Protein AF-A0A817T6U2-F1 (afdb_monomer)

Mean predicted aligned error: 9.16 Å

Radius of gyration: 15.85 Å; Cα contacts (8 Å, |Δi|>4): 176; chains: 1; bounding box: 38×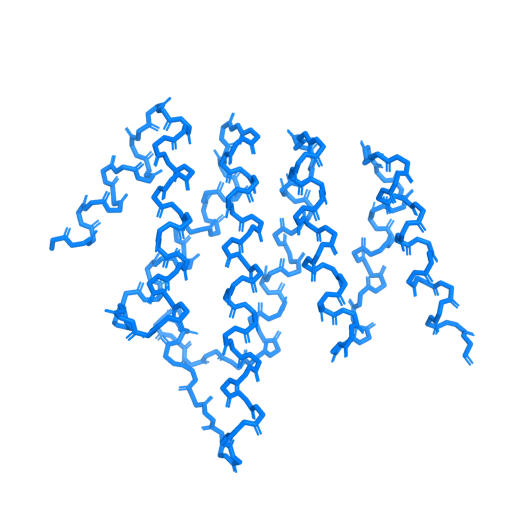38×42 Å

Foldseek 3Di:
DVLVCCVCQCPPDPDLQSNLVVLLVVLVCVLVVNPLQCLLVSVVSLLVCLQVPPDQSNLLSSLQSLLSNLVSLVVVVVPDPDQPQRSSDNVHSAHSVRSLVSSLVSLCSSFQRHDPSSLVSSLSVLVVVLVPDPPCLVVLVVQLPDPGDPVSNVSSVVSVVVSVD

Secondary structure (DSSP, 8-state):
-HHHHHIIIIIS---HHHHHHHHHHHHHHHHTTS-GGGHHHHHHHHHHHHHH--SHHHHHHHHHHHHHHHHHHHHHHHH--S----S-SSSS---HHHHHHHHHHHHHHHHTT--HHHHHHHHHHHHHHHTT-STTHHHHHHHHHSS--HHHHHHHHHHHHHHT-

pLDDT: mean 71.74, std 13.43, range [38.41, 91.25]

Sequence (165 aa):
FLQSIIEKYVHNNNNEYIQASLIDFLAILIQYDLISPLDNYLTTNFIQLTHYSLGDVVRCSLAHAWYIILTTATDKNVNETKEINYHFSFGLNTNFDSLLTIVINQIPLLIGDGGHETEIQCLRLIEFIGNKNNQLEKILEFLVNDGCSNEIKEKARQFLSISYD

Structure (mmCIF, N/CA/C/O backbone):
data_AF-A0A817T6U2-F1
#
_entry.id   AF-A0A817T6U2-F1
#
loop_
_atom_site.group_PDB
_atom_site.id
_atom_site.type_symbol
_atom_site.label_atom_id
_atom_site.label_alt_id
_atom_site.label_comp_id
_atom_site.label_asym_id
_atom_site.label_entity_id
_atom_site.label_seq_id
_atom_site.pdbx_PDB_ins_code
_atom_site.Cartn_x
_atom_site.Cartn_y
_atom_site.Cartn_z
_atom_site.occupancy
_atom_site.B_iso_or_equiv
_atom_site.auth_seq_id
_atom_site.auth_comp_id
_atom_site.auth_asym_id
_atom_site.auth_atom_id
_atom_site.pdbx_PDB_model_num
ATOM 1 N N . PHE A 1 1 ? -17.337 16.524 -1.932 1.00 71.19 1 PHE A N 1
ATOM 2 C CA . PHE A 1 1 ? -16.145 17.248 -2.430 1.00 71.19 1 PHE A CA 1
ATOM 3 C C . PHE A 1 1 ? -14.930 16.328 -2.497 1.00 71.19 1 PHE A C 1
ATOM 5 O O . PHE A 1 1 ? -14.508 16.036 -3.606 1.00 71.19 1 PHE A O 1
ATOM 12 N N . LEU A 1 2 ? -14.433 15.794 -1.370 1.00 71.62 2 LEU A N 1
ATOM 13 C CA . LEU A 1 2 ? -13.254 14.909 -1.348 1.00 71.62 2 LEU A CA 1
ATOM 14 C C . LEU A 1 2 ? -13.393 13.667 -2.252 1.00 71.62 2 LEU A C 1
ATOM 16 O O . LEU A 1 2 ? -12.492 13.374 -3.025 1.00 71.62 2 LEU A O 1
ATOM 20 N N . GLN A 1 3 ? -14.554 13.000 -2.229 1.00 73.75 3 GLN A N 1
ATOM 21 C CA . GLN A 1 3 ? -14.841 11.853 -3.103 1.00 73.75 3 GLN A CA 1
ATOM 22 C C . GLN A 1 3 ? -14.650 12.179 -4.595 1.00 73.75 3 GLN A C 1
ATOM 24 O O . GLN A 1 3 ? -13.992 11.439 -5.312 1.00 73.75 3 GLN A O 1
ATOM 29 N N . SER A 1 4 ? -15.141 13.338 -5.045 1.00 74.19 4 SER A N 1
ATOM 30 C CA . SER A 1 4 ? -14.989 13.784 -6.436 1.00 74.19 4 SER A CA 1
ATOM 31 C C . SER A 1 4 ? -13.533 14.108 -6.793 1.00 74.19 4 SER A C 1
ATOM 33 O O . SER A 1 4 ? -13.124 13.892 -7.931 1.00 74.19 4 SER A O 1
ATOM 35 N N . ILE A 1 5 ? -12.735 14.596 -5.834 1.00 72.56 5 ILE A N 1
ATOM 36 C CA . ILE A 1 5 ? -11.289 14.780 -6.023 1.00 72.56 5 ILE A CA 1
ATOM 37 C C . ILE A 1 5 ? -10.618 13.422 -6.231 1.00 72.56 5 ILE A C 1
ATOM 39 O O . ILE A 1 5 ? -9.849 13.268 -7.173 1.00 72.56 5 ILE A O 1
ATOM 43 N N . ILE A 1 6 ? -10.944 12.434 -5.400 1.00 72.00 6 ILE A N 1
ATOM 44 C CA . ILE A 1 6 ? -10.388 11.084 -5.508 1.00 72.00 6 ILE A CA 1
ATOM 45 C C . ILE A 1 6 ? -10.765 10.466 -6.865 1.00 72.00 6 ILE A C 1
ATOM 47 O O . ILE A 1 6 ? -9.885 10.148 -7.654 1.00 72.00 6 ILE A O 1
ATOM 51 N N . GLU A 1 7 ? -12.051 10.414 -7.215 1.00 73.50 7 GLU A N 1
ATOM 52 C CA . GLU A 1 7 ? -12.530 9.914 -8.517 1.00 73.50 7 GLU A CA 1
ATOM 53 C C . GLU A 1 7 ? -11.824 10.567 -9.716 1.00 73.50 7 GLU A C 1
ATOM 55 O O . GLU A 1 7 ? -11.490 9.907 -10.704 1.00 73.50 7 GLU A O 1
ATOM 60 N N . LYS A 1 8 ? -11.592 11.880 -9.650 1.00 70.94 8 LYS A N 1
ATOM 61 C CA . LYS A 1 8 ? -11.029 12.639 -10.768 1.00 70.94 8 LYS A CA 1
ATOM 62 C C . LYS A 1 8 ? -9.512 12.517 -10.873 1.00 70.94 8 LYS A C 1
ATOM 64 O O . LYS A 1 8 ? -8.993 12.461 -11.983 1.00 70.94 8 LYS A O 1
ATOM 69 N N . TYR A 1 9 ? -8.808 12.508 -9.746 1.00 67.38 9 TYR A N 1
ATOM 70 C CA . TYR A 1 9 ? -7.351 12.647 -9.722 1.00 67.38 9 TYR A CA 1
ATOM 71 C C . TYR A 1 9 ? -6.609 11.366 -9.371 1.00 67.38 9 TYR A C 1
ATOM 73 O O . TYR A 1 9 ? -5.432 11.268 -9.696 1.00 67.38 9 TYR A O 1
ATOM 81 N N . VAL A 1 10 ? -7.290 10.399 -8.759 1.00 66.25 10 VAL A N 1
ATOM 82 C CA . VAL A 1 10 ? -6.731 9.089 -8.429 1.00 66.25 10 VAL A CA 1
ATOM 83 C C . VAL A 1 10 ? -7.007 8.099 -9.564 1.00 66.25 10 VAL A C 1
ATOM 85 O O . VAL A 1 10 ? -6.074 7.450 -10.013 1.00 66.25 10 VAL A O 1
ATOM 88 N N . HIS A 1 11 ? -8.220 8.061 -10.131 1.00 65.75 11 HIS A N 1
ATOM 89 C CA . HIS A 1 11 ? -8.568 7.089 -11.191 1.00 65.75 11 HIS A CA 1
ATOM 90 C C . HIS A 1 11 ? -8.412 7.579 -12.629 1.00 65.75 11 HIS A C 1
ATOM 92 O O . HIS A 1 11 ? -8.066 6.801 -13.508 1.00 65.75 11 HIS A O 1
ATOM 98 N N . ASN A 1 12 ? -8.688 8.858 -12.888 1.00 65.88 12 ASN A N 1
ATOM 99 C CA . ASN A 1 12 ? -8.808 9.386 -14.256 1.00 65.88 12 ASN A CA 1
ATOM 100 C C . ASN A 1 12 ? -7.650 10.304 -14.672 1.00 65.88 12 ASN A C 1
ATOM 102 O O . ASN A 1 12 ? -7.752 11.023 -15.668 1.00 65.88 12 ASN A O 1
ATOM 106 N N . ASN A 1 13 ? -6.568 10.335 -13.895 1.00 66.75 13 ASN A N 1
ATOM 107 C CA . ASN A 1 13 ? -5.436 11.208 -14.164 1.00 66.75 13 ASN A CA 1
ATOM 108 C C . ASN A 1 13 ? -4.286 10.424 -14.792 1.00 66.75 13 ASN A C 1
ATOM 110 O O . ASN A 1 13 ? -3.802 9.462 -14.219 1.00 66.75 13 ASN A O 1
ATOM 114 N N . ASN A 1 14 ? -3.798 10.879 -15.941 1.00 69.31 14 ASN A N 1
ATOM 115 C CA . ASN A 1 14 ? -2.665 10.245 -16.617 1.00 69.31 14 ASN A CA 1
ATOM 116 C C . ASN A 1 14 ? -1.305 10.696 -16.048 1.00 69.31 14 ASN A C 1
ATOM 118 O O . ASN A 1 14 ? -0.267 10.339 -16.596 1.00 69.31 14 ASN A O 1
ATOM 122 N N . ASN A 1 15 ? -1.289 11.537 -15.007 1.00 84.88 15 ASN A N 1
ATOM 123 C CA . ASN A 1 15 ? -0.067 12.023 -14.374 1.00 84.88 15 ASN A CA 1
ATOM 124 C C . ASN A 1 15 ? 0.195 11.302 -13.044 1.00 84.88 15 ASN A C 1
ATOM 126 O O . ASN A 1 15 ? -0.420 11.613 -12.018 1.00 84.88 15 ASN A O 1
ATOM 130 N N . GLU A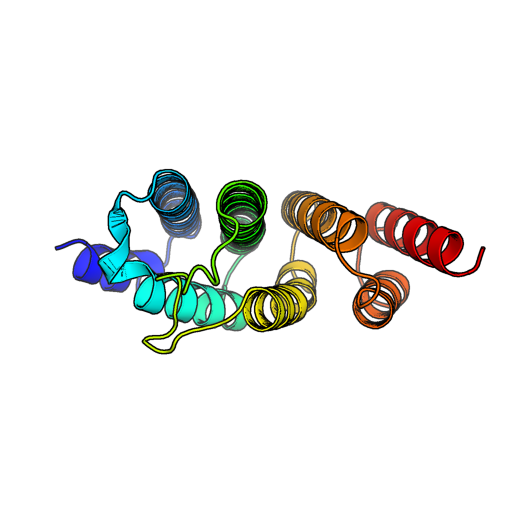 1 16 ? 1.167 10.395 -13.079 1.00 85.31 16 GLU A N 1
ATOM 131 C CA . GLU A 1 16 ? 1.590 9.557 -11.954 1.00 85.31 16 GLU A CA 1
ATOM 132 C C . GLU A 1 16 ? 2.067 10.360 -10.739 1.00 85.31 16 GLU A C 1
ATOM 134 O O . GLU A 1 16 ? 1.765 9.994 -9.609 1.00 85.31 16 GLU A O 1
ATOM 139 N N . TYR A 1 17 ? 2.739 11.498 -10.934 1.00 87.12 17 TYR A N 1
ATOM 140 C CA . TYR A 1 17 ? 3.226 12.325 -9.823 1.00 87.12 17 TYR A CA 1
ATOM 141 C C . TYR A 1 17 ? 2.086 12.992 -9.051 1.00 87.12 17 TYR A C 1
ATOM 143 O O . TYR A 1 17 ? 2.154 13.139 -7.829 1.00 87.12 17 TYR A O 1
ATOM 151 N N . ILE A 1 18 ? 1.024 13.396 -9.755 1.00 84.94 18 ILE A N 1
ATOM 152 C CA . ILE A 1 18 ? -0.167 13.966 -9.116 1.00 84.94 18 ILE A CA 1
ATOM 153 C C . ILE A 1 18 ? -0.925 12.872 -8.362 1.00 84.94 18 ILE A C 1
ATOM 155 O O . ILE A 1 18 ? -1.346 13.108 -7.232 1.00 84.94 18 ILE A O 1
ATOM 159 N N . GLN A 1 19 ? -1.078 11.688 -8.965 1.00 85.00 19 GLN A N 1
ATOM 160 C CA . GLN A 1 19 ? -1.681 10.529 -8.301 1.00 85.00 19 GLN A CA 1
ATOM 161 C C . GLN A 1 19 ? -0.917 10.160 -7.025 1.00 85.00 19 GLN A C 1
ATOM 163 O O . GLN A 1 19 ? -1.522 10.102 -5.958 1.00 85.00 19 GLN A O 1
ATOM 168 N N . ALA A 1 20 ? 0.404 10.001 -7.122 1.00 88.69 20 ALA A N 1
ATOM 169 C CA . ALA A 1 20 ? 1.307 9.718 -6.009 1.00 88.69 20 ALA A CA 1
ATOM 170 C C . ALA A 1 20 ? 1.174 10.749 -4.876 1.00 88.69 20 ALA A C 1
ATOM 172 O O . ALA A 1 20 ? 0.873 10.394 -3.738 1.00 88.69 20 ALA A O 1
ATOM 173 N N . SER A 1 21 ? 1.253 12.043 -5.212 1.00 88.44 21 SER A N 1
ATOM 174 C CA . SER A 1 21 ? 1.107 13.131 -4.233 1.00 88.44 21 SER A CA 1
ATOM 175 C C . SER A 1 21 ? -0.254 13.111 -3.527 1.00 88.44 21 SER A C 1
ATOM 177 O O . SER A 1 21 ? -0.341 13.397 -2.333 1.00 88.44 21 SER A O 1
ATOM 179 N N . LEU A 1 22 ? -1.332 12.784 -4.252 1.00 87.06 22 LEU A N 1
ATOM 180 C CA . LEU A 1 22 ? -2.657 12.641 -3.650 1.00 87.06 22 LEU A CA 1
ATOM 181 C C . LEU A 1 22 ? -2.722 11.439 -2.710 1.00 87.06 22 LEU A C 1
ATOM 183 O O . LEU A 1 22 ? -3.310 11.556 -1.640 1.00 87.06 22 LEU A O 1
ATOM 187 N N . ILE A 1 23 ? -2.150 10.301 -3.105 1.00 88.06 23 ILE A N 1
ATOM 188 C CA . ILE A 1 23 ? -2.119 9.079 -2.294 1.00 88.06 23 ILE A CA 1
ATOM 189 C C . ILE A 1 23 ? -1.392 9.348 -0.975 1.00 88.06 23 ILE A C 1
ATOM 191 O O . ILE A 1 23 ? -1.951 9.069 0.086 1.00 88.06 23 ILE A O 1
ATOM 195 N N . ASP A 1 24 ? -0.216 9.979 -1.027 1.00 88.44 24 ASP A N 1
ATOM 196 C CA . ASP A 1 24 ? 0.551 10.342 0.168 1.00 88.44 24 ASP A CA 1
ATOM 197 C C . ASP A 1 24 ? -0.212 11.322 1.067 1.00 88.44 24 ASP A C 1
ATOM 199 O O . ASP A 1 24 ? -0.292 11.137 2.283 1.00 88.44 24 ASP A O 1
ATOM 203 N N . PHE A 1 25 ? -0.841 12.344 0.481 1.00 88.06 25 PHE A N 1
ATOM 204 C CA . PHE A 1 25 ? -1.667 13.282 1.238 1.00 88.06 25 PHE A CA 1
ATOM 205 C C . PHE A 1 25 ? -2.848 12.586 1.929 1.00 88.06 25 PHE A C 1
ATOM 207 O O . PHE A 1 25 ? -3.110 12.831 3.106 1.00 88.06 25 PHE A O 1
ATOM 214 N N . LEU A 1 26 ? -3.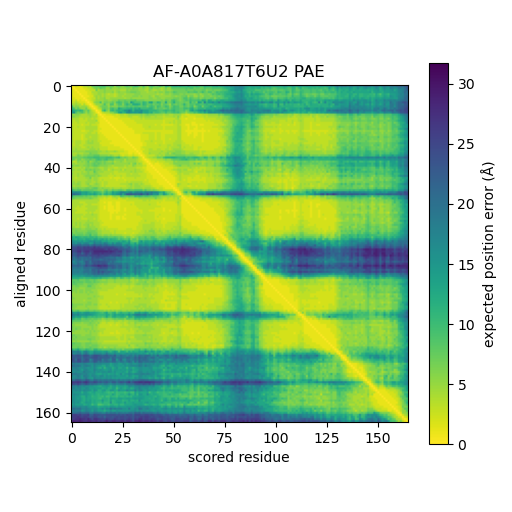551 11.698 1.223 1.00 85.25 26 LEU A N 1
ATOM 215 C CA . LEU A 1 26 ? -4.680 10.947 1.771 1.00 85.25 26 LEU A CA 1
ATOM 216 C C . LEU A 1 26 ? -4.236 10.006 2.897 1.00 85.25 26 LEU A C 1
ATOM 218 O O . LEU A 1 26 ? -4.938 9.905 3.900 1.00 85.25 26 LEU A O 1
ATOM 222 N N . ALA A 1 27 ? -3.059 9.387 2.782 1.00 84.12 27 ALA A N 1
ATOM 223 C CA . ALA A 1 27 ? -2.479 8.578 3.849 1.00 84.12 27 ALA A CA 1
ATOM 224 C C . ALA A 1 27 ? -2.199 9.404 5.116 1.00 84.12 27 ALA A C 1
ATOM 226 O O . ALA A 1 27 ? -2.546 8.983 6.217 1.00 84.12 27 ALA A O 1
ATOM 227 N N . ILE A 1 28 ? -1.660 10.618 4.973 1.00 84.62 28 ILE A N 1
ATOM 228 C CA . ILE A 1 28 ? -1.463 11.539 6.104 1.00 84.62 28 ILE A CA 1
ATOM 229 C C . ILE A 1 28 ? -2.808 11.906 6.744 1.00 84.62 28 ILE A C 1
ATOM 231 O O . ILE A 1 28 ? -2.952 11.879 7.964 1.00 84.62 28 ILE A O 1
ATOM 235 N N . LEU A 1 29 ? -3.826 12.225 5.943 1.00 83.00 29 LEU A N 1
ATOM 236 C CA . LEU A 1 29 ? -5.153 12.542 6.478 1.00 83.00 29 LEU A CA 1
ATOM 237 C C . LEU A 1 29 ? -5.777 11.365 7.247 1.00 83.00 29 LEU A C 1
ATOM 239 O O . LEU A 1 29 ? -6.445 11.596 8.255 1.00 83.00 29 LEU A O 1
ATOM 243 N N . ILE A 1 30 ? -5.535 10.130 6.796 1.00 77.38 30 ILE A N 1
ATOM 244 C CA . ILE A 1 30 ? -5.897 8.895 7.507 1.00 77.38 30 ILE A CA 1
ATOM 245 C C . ILE A 1 30 ? -5.167 8.813 8.853 1.00 77.38 30 ILE A C 1
ATOM 247 O O . ILE A 1 30 ? -5.807 8.582 9.880 1.00 77.38 30 ILE A O 1
ATOM 251 N N . GLN A 1 31 ? -3.853 9.056 8.868 1.00 79.06 31 GLN A N 1
ATOM 252 C CA . GLN A 1 31 ? -3.027 9.008 10.079 1.00 79.06 31 GLN A CA 1
ATOM 253 C C . GLN A 1 31 ? -3.561 9.913 11.195 1.00 79.06 31 GLN A C 1
ATOM 255 O O . GLN A 1 31 ? -3.552 9.542 12.367 1.00 79.06 31 GLN A O 1
ATOM 260 N N . TYR A 1 32 ? -4.052 11.096 10.822 1.00 79.69 32 TYR A N 1
ATOM 261 C CA . TYR A 1 32 ? -4.587 12.095 11.748 1.00 79.69 32 TYR A CA 1
ATOM 262 C C . TYR A 1 32 ? -6.104 12.002 11.970 1.00 79.69 32 TYR A C 1
ATOM 264 O O . TYR A 1 32 ? -6.672 12.880 12.616 1.00 79.69 32 TYR A O 1
ATOM 272 N N . ASP A 1 33 ? -6.762 10.958 11.457 1.00 74.06 33 ASP A N 1
ATOM 273 C CA . ASP A 1 33 ? -8.204 10.722 11.618 1.00 74.06 33 ASP A CA 1
ATOM 274 C C . ASP A 1 33 ? -9.096 11.855 11.065 1.00 74.06 33 ASP A C 1
ATOM 276 O O . ASP A 1 33 ? -10.188 12.136 11.558 1.00 74.06 33 ASP A O 1
ATOM 280 N N . LEU A 1 34 ? -8.624 12.550 10.025 1.00 75.69 34 LEU A N 1
ATOM 281 C CA . LEU A 1 34 ? -9.280 13.752 9.493 1.00 75.69 34 LEU A CA 1
ATOM 282 C C . LEU A 1 34 ? -10.363 13.449 8.451 1.00 75.69 34 LEU A C 1
ATOM 284 O O . LEU A 1 34 ? -11.092 14.354 8.038 1.00 75.69 34 LEU A O 1
ATOM 288 N N . ILE A 1 35 ? -10.456 12.198 7.995 1.00 73.62 35 ILE A N 1
ATOM 289 C CA . ILE A 1 35 ? -11.330 11.791 6.887 1.00 73.62 35 ILE A CA 1
ATOM 290 C C . ILE A 1 35 ? -12.089 10.487 7.142 1.00 73.62 35 ILE A C 1
ATOM 292 O O . ILE A 1 35 ? -12.568 9.878 6.190 1.00 73.62 35 ILE A O 1
ATOM 296 N N . SER A 1 36 ? -12.293 10.122 8.411 1.00 63.56 36 SER A N 1
ATOM 297 C CA . SER A 1 36 ? -12.820 8.814 8.822 1.00 63.56 36 SER A CA 1
ATOM 298 C C . SER A 1 36 ? -14.127 8.311 8.160 1.00 63.56 36 SER A C 1
ATOM 300 O O . SER A 1 36 ? -14.277 7.101 8.006 1.00 63.56 36 SER A O 1
ATOM 302 N N . PRO A 1 37 ? -15.079 9.126 7.644 1.00 69.75 37 PRO A N 1
ATOM 303 C CA . PRO A 1 37 ? -16.176 8.540 6.862 1.00 69.75 37 PRO A CA 1
ATOM 304 C C . PRO A 1 37 ? -15.770 8.058 5.451 1.00 69.75 37 PRO A C 1
ATOM 306 O O . PRO A 1 37 ? -16.587 7.438 4.772 1.00 69.75 37 PRO A O 1
ATOM 309 N N . LEU A 1 38 ? -14.558 8.354 4.966 1.00 69.75 38 LEU A N 1
ATOM 310 C CA . LEU A 1 38 ? -14.088 8.043 3.605 1.00 69.75 38 LEU A CA 1
ATOM 311 C C . LEU A 1 38 ? -13.086 6.890 3.535 1.00 69.75 38 LEU A C 1
ATOM 313 O O . LEU A 1 38 ? -12.696 6.502 2.433 1.00 69.75 38 LEU A O 1
ATOM 317 N N . ASP A 1 39 ? -12.708 6.323 4.675 1.00 66.06 39 ASP A N 1
ATOM 318 C CA . ASP A 1 39 ? -11.677 5.294 4.779 1.00 66.06 39 ASP A CA 1
ATOM 319 C C . ASP A 1 39 ? -11.976 4.091 3.874 1.00 66.06 39 ASP A C 1
ATOM 321 O O . ASP A 1 39 ? -11.142 3.720 3.054 1.00 66.06 39 ASP A O 1
ATOM 325 N N . ASN A 1 40 ? -13.213 3.573 3.922 1.00 68.06 40 ASN A N 1
ATOM 326 C CA . ASN A 1 40 ? -13.706 2.506 3.037 1.00 68.06 40 ASN A CA 1
ATOM 327 C C . ASN A 1 40 ? -13.359 2.764 1.567 1.00 68.06 40 ASN A C 1
ATOM 329 O O . ASN A 1 40 ? -12.778 1.945 0.848 1.00 68.06 40 ASN A O 1
ATOM 333 N N . TYR A 1 41 ? -13.796 3.936 1.122 1.00 72.25 41 TYR A N 1
ATOM 334 C CA . TYR A 1 41 ? -13.736 4.329 -0.262 1.00 72.25 41 TYR A CA 1
ATOM 335 C C . TYR A 1 41 ? -12.271 4.456 -0.672 1.00 72.25 41 TYR A C 1
ATOM 337 O O . TYR A 1 41 ? -11.868 3.904 -1.690 1.00 72.25 41 TYR A O 1
ATOM 345 N N . LEU A 1 42 ? -11.442 5.086 0.158 1.00 73.75 42 LEU A N 1
ATOM 346 C CA . LEU A 1 42 ? -10.011 5.226 -0.083 1.00 73.75 42 LEU A CA 1
ATOM 347 C C . LEU A 1 42 ? -9.275 3.895 -0.139 1.00 73.75 42 LEU A C 1
ATOM 349 O O . LEU A 1 42 ? -8.524 3.674 -1.083 1.00 73.75 42 LEU A O 1
ATOM 353 N N . THR A 1 43 ? -9.527 2.989 0.800 1.00 70.50 43 THR A N 1
ATOM 354 C CA . THR A 1 43 ? -8.868 1.682 0.810 1.00 70.50 43 THR A CA 1
ATOM 355 C C . THR A 1 43 ? -9.273 0.842 -0.400 1.00 70.50 43 THR A C 1
ATOM 357 O O . THR A 1 43 ? -8.412 0.244 -1.041 1.00 70.50 43 THR A O 1
ATOM 360 N N . THR A 1 44 ? -10.553 0.851 -0.786 1.00 75.44 44 THR A N 1
ATOM 361 C CA . THR A 1 44 ? -11.017 0.187 -2.019 1.00 75.44 44 THR A CA 1
ATOM 362 C C . THR A 1 44 ? -10.317 0.760 -3.250 1.00 75.44 44 THR A C 1
ATOM 364 O O . THR A 1 44 ? -9.859 0.008 -4.111 1.00 75.44 44 THR A O 1
ATOM 367 N N . ASN A 1 45 ? -10.176 2.087 -3.311 1.00 77.44 45 ASN A N 1
ATOM 368 C CA . ASN A 1 45 ? -9.460 2.748 -4.395 1.00 77.44 45 ASN A CA 1
ATOM 369 C C . ASN A 1 45 ? -7.966 2.402 -4.384 1.00 77.44 45 ASN A C 1
ATOM 371 O O . ASN A 1 45 ? -7.417 2.149 -5.447 1.00 77.44 45 ASN A O 1
ATOM 375 N N . PHE A 1 46 ? -7.311 2.326 -3.223 1.00 84.00 46 PHE A N 1
ATOM 376 C CA . PHE A 1 46 ? -5.903 1.928 -3.129 1.00 84.00 46 PHE A CA 1
ATOM 377 C C . PHE A 1 46 ? -5.686 0.490 -3.596 1.00 84.00 46 PHE A C 1
ATOM 379 O O . PHE A 1 46 ? -4.762 0.258 -4.365 1.00 84.00 46 PHE A O 1
ATOM 386 N N . ILE A 1 47 ? -6.562 -0.455 -3.231 1.00 81.44 47 ILE A N 1
ATOM 387 C CA . ILE A 1 47 ? -6.503 -1.832 -3.754 1.00 81.44 47 ILE A CA 1
ATOM 388 C C . ILE A 1 47 ? -6.648 -1.828 -5.276 1.00 81.44 47 ILE A C 1
ATOM 390 O O . ILE A 1 47 ? -5.843 -2.445 -5.971 1.00 81.44 47 ILE A O 1
ATOM 394 N N . GLN A 1 48 ? -7.657 -1.131 -5.807 1.00 79.12 48 GLN A N 1
ATOM 395 C CA . GLN A 1 48 ? -7.857 -1.034 -7.254 1.00 79.12 48 GLN A CA 1
ATOM 396 C C . GLN A 1 48 ? -6.621 -0.446 -7.940 1.00 79.12 48 GLN A C 1
ATOM 398 O O . GLN A 1 48 ? -6.126 -1.021 -8.904 1.00 79.12 48 GLN A O 1
ATOM 403 N N . LEU A 1 49 ? -6.068 0.643 -7.410 1.00 78.50 49 LEU A N 1
ATOM 404 C CA . LEU A 1 49 ? -4.843 1.226 -7.936 1.00 78.50 49 LEU A CA 1
ATOM 405 C C . LEU A 1 49 ? -3.661 0.272 -7.841 1.00 78.50 49 LEU A C 1
ATOM 407 O O . LEU A 1 49 ? -2.900 0.209 -8.786 1.00 78.50 49 LEU A O 1
ATOM 411 N N . THR A 1 50 ? -3.491 -0.505 -6.773 1.00 80.06 50 THR A N 1
ATOM 412 C CA . THR A 1 50 ? -2.408 -1.497 -6.713 1.00 80.06 50 THR A CA 1
ATOM 413 C C . THR A 1 50 ? -2.511 -2.518 -7.853 1.00 80.06 50 THR A C 1
ATOM 415 O O . THR A 1 50 ? -1.489 -2.895 -8.418 1.00 80.06 50 THR A O 1
ATOM 418 N N . HIS A 1 51 ? -3.724 -2.915 -8.246 1.00 76.75 51 HIS A N 1
ATOM 419 C CA . HIS A 1 51 ? -3.938 -3.872 -9.339 1.00 76.75 51 HIS A CA 1
ATOM 420 C C . HIS A 1 51 ? -3.790 -3.255 -10.736 1.00 76.75 51 HIS A C 1
ATOM 422 O O . HIS A 1 51 ? -3.473 -3.968 -11.685 1.00 76.75 51 HIS A O 1
ATOM 428 N N . TYR A 1 52 ? -4.043 -1.952 -10.872 1.00 74.25 52 TYR A N 1
ATOM 429 C CA . TYR A 1 52 ? -4.088 -1.262 -12.167 1.00 74.25 52 TYR A CA 1
ATOM 430 C C . TYR A 1 52 ? -3.037 -0.151 -12.320 1.00 74.25 52 TYR A C 1
ATOM 432 O O . TYR A 1 52 ? -3.063 0.567 -13.317 1.00 74.25 52 TYR A O 1
ATOM 440 N N . SER A 1 53 ? -2.135 0.023 -11.349 1.00 66.06 53 SER A N 1
ATOM 441 C CA . SER A 1 53 ? -1.172 1.129 -11.314 1.00 66.06 53 SER A CA 1
ATOM 442 C C . SER A 1 53 ? -0.248 1.070 -12.522 1.00 66.06 53 SER A C 1
ATOM 444 O O . SER A 1 53 ? 0.394 0.050 -12.793 1.00 66.06 53 SER A O 1
ATOM 446 N N . LEU A 1 54 ? -0.167 2.207 -13.211 1.00 60.88 54 LEU A N 1
ATOM 447 C CA . LEU A 1 54 ? 0.538 2.351 -14.477 1.00 60.88 54 LEU A CA 1
ATOM 448 C C . LEU A 1 54 ? 2.020 2.728 -14.317 1.00 60.88 54 LEU A C 1
ATOM 450 O O . LEU A 1 54 ? 2.744 2.628 -15.304 1.00 60.88 54 LEU A O 1
ATOM 454 N N . GLY A 1 55 ? 2.499 3.050 -13.104 1.00 82.56 55 GLY A N 1
ATOM 455 C CA . GLY A 1 55 ? 3.911 3.393 -12.923 1.00 82.56 55 GLY A CA 1
ATOM 456 C C . GLY A 1 55 ? 4.456 3.375 -11.498 1.00 82.56 55 GLY A C 1
ATOM 457 O O . GLY A 1 55 ? 3.726 3.377 -10.502 1.00 82.56 55 GLY A O 1
ATOM 458 N N . ASP A 1 56 ? 5.785 3.325 -11.431 1.00 86.50 56 ASP A N 1
ATOM 459 C CA . ASP A 1 56 ? 6.567 3.092 -10.215 1.00 86.50 56 ASP A CA 1
ATOM 460 C C . ASP A 1 56 ? 6.310 4.144 -9.127 1.00 86.50 56 ASP A C 1
ATOM 462 O O . ASP A 1 56 ? 6.126 3.809 -7.961 1.00 86.50 56 ASP A O 1
ATOM 466 N N . VAL A 1 57 ? 6.181 5.417 -9.511 1.00 88.69 57 VAL A N 1
ATOM 467 C CA . VAL A 1 57 ? 5.959 6.522 -8.561 1.00 88.69 57 VAL A CA 1
ATOM 468 C C . VAL A 1 57 ? 4.662 6.319 -7.770 1.00 88.69 57 VAL A C 1
ATOM 470 O O . VAL A 1 57 ? 4.622 6.523 -6.558 1.00 88.69 57 VAL A O 1
ATOM 473 N N . VAL A 1 58 ? 3.601 5.853 -8.436 1.00 88.69 58 VAL A N 1
ATOM 474 C CA . VAL A 1 58 ? 2.313 5.562 -7.792 1.00 88.69 58 VAL A CA 1
ATOM 475 C C . VAL A 1 58 ? 2.427 4.344 -6.877 1.00 88.69 58 VAL A C 1
ATOM 477 O O . VAL A 1 58 ? 1.851 4.343 -5.790 1.00 88.69 58 VAL A O 1
ATOM 480 N N . ARG A 1 59 ? 3.183 3.313 -7.278 1.00 88.75 59 ARG A N 1
ATOM 481 C CA . ARG A 1 59 ? 3.413 2.118 -6.446 1.00 88.75 59 ARG A CA 1
ATOM 482 C C . ARG A 1 59 ? 4.203 2.457 -5.183 1.00 88.75 59 ARG A C 1
ATOM 484 O O . ARG A 1 59 ? 3.839 1.975 -4.112 1.00 88.75 59 ARG A O 1
ATOM 491 N N . CYS A 1 60 ? 5.194 3.340 -5.284 1.00 90.06 60 CYS A N 1
ATOM 492 C CA . CYS A 1 60 ? 5.955 3.845 -4.143 1.00 90.06 60 CYS A CA 1
ATOM 493 C C . CYS A 1 60 ? 5.035 4.533 -3.122 1.00 90.06 60 CYS A C 1
ATOM 495 O O . CYS A 1 60 ? 5.014 4.148 -1.948 1.00 90.06 60 CYS A O 1
ATOM 497 N N . SER A 1 61 ? 4.193 5.473 -3.570 1.00 91.25 61 SER A N 1
ATOM 498 C CA . SER A 1 61 ? 3.222 6.142 -2.690 1.00 91.25 61 SER A CA 1
ATOM 499 C C . SER A 1 61 ? 2.165 5.183 -2.136 1.00 91.25 61 SER A C 1
ATOM 501 O O . SER A 1 61 ? 1.763 5.322 -0.985 1.00 91.25 61 SER A O 1
ATOM 503 N N . LEU A 1 62 ? 1.727 4.169 -2.893 1.00 90.88 62 LEU A N 1
ATOM 504 C CA . LEU A 1 62 ? 0.814 3.139 -2.377 1.00 90.88 62 LEU A CA 1
ATOM 505 C C . LEU A 1 62 ? 1.465 2.296 -1.277 1.00 90.88 62 LEU A C 1
ATOM 507 O O . LEU A 1 62 ? 0.836 2.060 -0.247 1.00 90.88 62 LEU A O 1
ATOM 511 N N . ALA A 1 63 ? 2.716 1.866 -1.459 1.00 90.44 63 ALA A N 1
ATOM 512 C CA . ALA A 1 63 ? 3.461 1.133 -0.437 1.00 90.44 63 ALA A CA 1
ATOM 513 C C . ALA A 1 63 ? 3.593 1.957 0.854 1.00 90.44 63 ALA A C 1
ATOM 515 O O . ALA A 1 63 ? 3.344 1.455 1.953 1.00 90.44 63 ALA A O 1
ATOM 516 N N . HIS A 1 64 ? 3.907 3.247 0.716 1.00 89.75 64 HIS A N 1
ATOM 517 C CA . HIS A 1 64 ? 3.962 4.181 1.835 1.00 89.75 64 HIS A CA 1
ATOM 518 C C . HIS A 1 64 ? 2.591 4.391 2.501 1.00 89.75 64 HIS A C 1
ATOM 520 O O . HIS A 1 64 ? 2.482 4.343 3.728 1.00 89.75 64 HIS A O 1
ATOM 526 N N . ALA A 1 65 ? 1.522 4.546 1.718 1.00 89.12 65 ALA A N 1
ATOM 527 C CA . ALA A 1 65 ? 0.168 4.683 2.241 1.00 89.12 65 ALA A CA 1
ATOM 528 C C . ALA A 1 65 ? -0.264 3.449 3.046 1.00 89.12 65 ALA A C 1
ATOM 530 O O . ALA A 1 65 ? -0.810 3.589 4.141 1.00 89.12 65 ALA A O 1
ATOM 531 N N . TRP A 1 66 ? 0.038 2.242 2.559 1.00 88.25 66 TRP A N 1
ATOM 532 C CA . TRP A 1 66 ? -0.220 1.002 3.293 1.00 88.25 66 TRP A CA 1
ATOM 533 C C . TRP A 1 66 ? 0.548 0.928 4.616 1.00 88.25 66 TRP A C 1
ATOM 535 O O . TRP A 1 66 ? -0.014 0.491 5.623 1.00 88.25 66 TRP A O 1
ATOM 545 N N . TYR A 1 67 ? 1.793 1.410 4.648 1.00 87.62 67 TYR A N 1
ATOM 546 C CA . TYR A 1 67 ? 2.578 1.512 5.881 1.00 87.62 67 TYR A CA 1
ATOM 547 C C . TYR A 1 67 ? 1.926 2.456 6.900 1.00 87.62 67 TYR A C 1
ATOM 549 O O . TYR A 1 67 ? 1.768 2.100 8.072 1.00 87.62 67 TYR A O 1
ATOM 557 N N . ILE A 1 68 ? 1.478 3.636 6.463 1.00 83.62 68 ILE A N 1
ATOM 558 C CA . ILE A 1 68 ? 0.782 4.593 7.333 1.00 83.62 68 ILE A CA 1
ATOM 559 C C . ILE A 1 68 ? -0.526 4.001 7.877 1.00 83.62 68 ILE A C 1
ATOM 561 O O . ILE A 1 68 ? -0.819 4.118 9.068 1.00 83.62 68 ILE A O 1
ATOM 565 N N . ILE A 1 69 ? -1.305 3.329 7.026 1.00 80.12 69 ILE A N 1
ATOM 566 C CA . ILE A 1 69 ? -2.562 2.688 7.429 1.00 80.12 69 ILE A CA 1
ATOM 567 C C . ILE A 1 69 ? -2.307 1.625 8.512 1.00 80.12 69 ILE A C 1
ATOM 569 O O . ILE A 1 69 ? -2.985 1.627 9.541 1.00 80.12 69 ILE A O 1
ATOM 573 N N . LEU A 1 70 ? -1.309 0.751 8.329 1.00 79.88 70 LEU A N 1
ATOM 574 C CA . LEU A 1 70 ? -0.987 -0.296 9.309 1.00 79.88 70 LEU A CA 1
ATOM 575 C C . LEU A 1 70 ? -0.442 0.252 10.633 1.00 79.88 70 LEU A C 1
ATOM 577 O O . LEU A 1 70 ? -0.809 -0.247 11.702 1.00 79.88 70 LEU A O 1
ATOM 581 N N . THR A 1 71 ? 0.418 1.269 10.585 1.00 79.44 71 THR A N 1
ATOM 582 C CA . THR A 1 71 ? 0.975 1.903 11.794 1.00 79.44 71 THR A CA 1
ATOM 583 C C . THR A 1 71 ? -0.118 2.591 12.604 1.00 79.44 71 THR A C 1
ATOM 585 O O . THR A 1 71 ? -0.255 2.319 13.795 1.00 79.44 71 THR A O 1
ATOM 588 N N . THR A 1 72 ? -0.984 3.360 11.941 1.00 76.69 72 THR A N 1
ATOM 589 C CA . THR A 1 72 ? -2.139 4.023 12.569 1.00 76.69 72 THR A CA 1
ATOM 590 C C . THR A 1 72 ? -3.092 3.012 13.203 1.00 76.69 72 THR A C 1
ATOM 592 O O . THR A 1 72 ? -3.544 3.207 14.332 1.00 76.69 72 THR A O 1
ATOM 595 N N . ALA A 1 73 ? -3.380 1.905 12.508 1.00 72.25 73 ALA A N 1
ATOM 596 C CA . ALA A 1 73 ? -4.208 0.839 13.061 1.00 72.25 73 ALA A CA 1
ATOM 597 C C . ALA A 1 73 ? -3.563 0.212 14.310 1.00 72.25 73 ALA A C 1
ATOM 599 O O . ALA A 1 73 ? -4.243 -0.043 15.297 1.00 72.25 73 ALA A O 1
ATOM 600 N N . THR A 1 74 ? -2.244 0.017 14.311 1.00 69.88 74 THR A N 1
ATOM 601 C CA . THR A 1 74 ? -1.526 -0.595 15.440 1.00 69.88 74 THR A CA 1
ATOM 602 C C . THR A 1 74 ? -1.459 0.317 16.665 1.00 69.88 74 THR A C 1
ATOM 604 O O . THR A 1 74 ? -1.712 -0.146 17.777 1.00 69.88 74 THR A O 1
ATOM 607 N N . ASP A 1 75 ? -1.153 1.603 16.482 1.00 67.06 75 ASP A N 1
ATOM 608 C CA . ASP A 1 75 ? -1.051 2.573 17.582 1.00 67.06 75 ASP A CA 1
ATOM 609 C C . ASP A 1 75 ? -2.396 2.786 18.284 1.00 67.06 75 ASP A C 1
ATOM 611 O O . ASP A 1 75 ? -2.449 2.945 19.507 1.00 67.06 75 ASP A O 1
ATOM 615 N N . LYS A 1 76 ? -3.499 2.728 17.529 1.00 61.72 76 LYS A N 1
ATOM 616 C CA . LYS A 1 76 ? -4.849 2.721 18.102 1.00 61.72 76 LYS A CA 1
ATOM 617 C C . LYS A 1 76 ? -5.107 1.419 18.885 1.00 61.72 76 LYS A C 1
ATOM 619 O O . LYS A 1 76 ? -5.601 1.493 20.004 1.00 61.72 76 LYS A O 1
ATOM 624 N N . ASN A 1 77 ? -4.670 0.255 18.386 1.00 56.78 77 ASN A N 1
ATOM 625 C CA . ASN A 1 77 ? -4.857 -1.052 19.049 1.00 56.78 77 ASN A CA 1
ATOM 626 C C . ASN A 1 77 ? -4.163 -1.170 20.415 1.00 56.78 77 ASN A C 1
ATOM 628 O O . ASN A 1 77 ? -4.678 -1.797 21.335 1.00 56.78 77 ASN A O 1
ATOM 632 N N . VAL A 1 78 ? -2.964 -0.597 20.546 1.00 54.38 78 VAL A N 1
ATOM 633 C CA . VAL A 1 78 ? -2.165 -0.683 21.783 1.00 54.38 78 VAL A CA 1
ATOM 634 C C . VAL A 1 78 ? -2.747 0.193 22.897 1.00 54.38 78 VAL A C 1
ATOM 636 O O . VAL A 1 78 ? -2.584 -0.122 24.075 1.00 54.38 78 VAL A O 1
ATOM 639 N N . ASN A 1 79 ? -3.437 1.278 22.540 1.00 47.00 79 ASN A N 1
ATOM 640 C CA . ASN A 1 79 ? -3.846 2.307 23.492 1.00 47.00 79 ASN A CA 1
ATOM 641 C C . ASN A 1 79 ? -5.294 2.182 23.989 1.00 47.00 79 ASN A C 1
ATOM 643 O O . ASN A 1 79 ? -5.618 2.784 25.013 1.00 47.00 79 ASN A O 1
ATOM 647 N N . GLU A 1 80 ? -6.155 1.378 23.353 1.00 44.22 80 GLU A N 1
ATOM 648 C CA . GLU A 1 80 ? -7.518 1.150 23.846 1.00 44.22 80 GLU A CA 1
ATOM 649 C C . GLU A 1 80 ? -7.787 -0.350 24.043 1.00 44.22 80 GLU A C 1
ATOM 651 O O . GLU A 1 80 ? -7.929 -1.121 23.105 1.00 44.22 80 GLU A O 1
ATOM 656 N N . THR A 1 81 ? -7.900 -0.778 25.303 1.00 41.03 81 THR A N 1
ATOM 657 C CA . THR A 1 81 ? -8.226 -2.149 25.750 1.00 41.03 81 THR A CA 1
ATOM 658 C C . THR A 1 81 ? -9.681 -2.565 25.481 1.00 41.03 81 THR A C 1
ATOM 660 O O . THR A 1 81 ? -10.282 -3.337 26.230 1.00 41.03 81 THR A O 1
ATOM 663 N N . LYS A 1 82 ? -10.284 -2.051 24.414 1.00 39.28 82 LYS A N 1
ATOM 664 C CA . LYS A 1 82 ? -11.611 -2.434 23.933 1.00 39.28 82 LYS A CA 1
ATOM 665 C C . LYS A 1 82 ? -11.452 -2.951 22.516 1.00 39.28 82 LYS A C 1
ATOM 667 O O . LYS A 1 82 ? -10.552 -2.518 21.816 1.00 39.28 82 LYS A O 1
ATOM 672 N N . GLU A 1 83 ? -12.323 -3.859 22.092 1.00 39.56 83 GLU A N 1
ATOM 673 C CA . GLU A 1 83 ? -12.514 -4.162 20.673 1.00 39.56 83 GLU A CA 1
ATOM 674 C C . GLU A 1 83 ? -12.808 -2.847 19.933 1.00 39.56 83 GLU A C 1
ATOM 676 O O . GLU A 1 83 ? -13.955 -2.403 19.848 1.00 39.56 83 GLU A O 1
ATOM 681 N N . ILE A 1 84 ? -11.763 -2.165 19.460 1.00 41.91 84 ILE A N 1
ATOM 682 C CA . ILE A 1 84 ? -11.916 -1.008 18.598 1.00 41.91 84 ILE A CA 1
ATOM 683 C C . ILE A 1 84 ? -12.392 -1.591 17.279 1.00 41.91 84 ILE A C 1
ATOM 685 O O . ILE A 1 84 ? -11.627 -2.181 16.515 1.00 41.91 84 ILE A O 1
ATOM 689 N N . ASN A 1 85 ? -13.687 -1.449 17.020 1.00 40.53 85 ASN A N 1
ATOM 690 C CA . ASN A 1 85 ? -14.191 -1.504 15.663 1.00 40.53 85 ASN A CA 1
ATOM 691 C C . ASN A 1 85 ? -13.537 -0.340 14.921 1.00 40.53 85 ASN A C 1
ATOM 693 O O . ASN A 1 85 ? -13.976 0.803 15.036 1.00 40.53 85 ASN A O 1
ATOM 697 N N . TYR A 1 86 ? -12.446 -0.616 14.210 1.00 42.72 86 TYR A N 1
ATOM 698 C CA . TYR A 1 86 ? -11.840 0.361 13.323 1.00 42.72 86 TYR A CA 1
ATOM 699 C C . TYR A 1 86 ? -12.901 0.813 1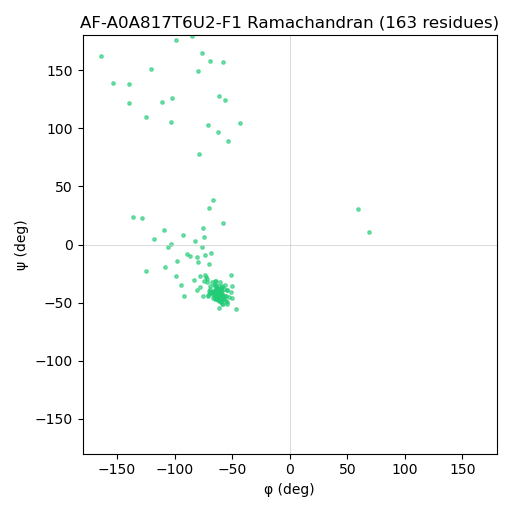2.319 1.00 42.72 86 TYR A C 1
ATOM 701 O O . TYR A 1 86 ? -13.479 0.001 11.596 1.00 42.72 86 TYR A O 1
ATOM 709 N N . HIS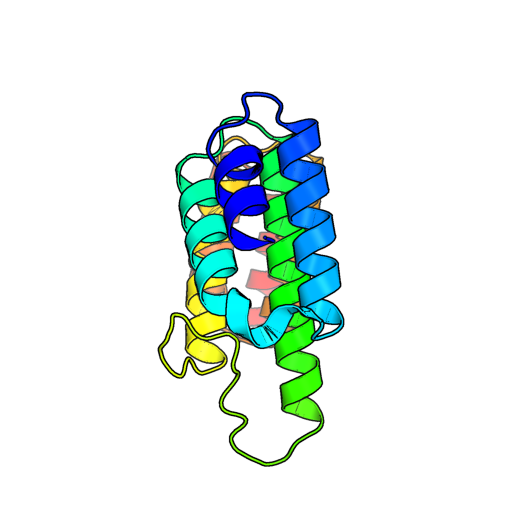 A 1 87 ? -13.138 2.122 12.241 1.00 42.78 87 HIS A N 1
ATOM 710 C CA . HIS A 1 87 ? -13.878 2.715 11.127 1.00 42.78 87 HIS A CA 1
ATOM 711 C C . HIS A 1 87 ? -13.051 2.776 9.831 1.00 42.78 87 HIS A C 1
ATOM 713 O O . HIS A 1 87 ? -13.560 3.203 8.803 1.00 42.78 87 HIS A O 1
ATOM 719 N N . PHE A 1 88 ? -11.850 2.190 9.827 1.00 45.81 88 PHE A N 1
ATOM 720 C CA . PHE A 1 88 ? -11.163 1.751 8.613 1.00 45.81 88 PHE A CA 1
ATOM 721 C C . PHE A 1 88 ? -11.763 0.436 8.154 1.00 45.81 88 PHE A C 1
ATOM 723 O O . PHE A 1 88 ? -11.277 -0.657 8.433 1.00 45.81 88 PHE A O 1
ATOM 730 N N . SER A 1 89 ? -12.916 0.546 7.528 1.00 38.81 89 SER A N 1
ATOM 731 C CA . SER A 1 89 ? -13.743 -0.599 7.238 1.0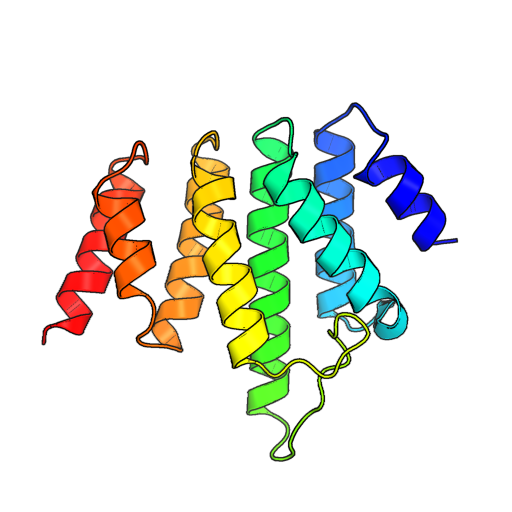0 38.81 89 SER A CA 1
ATOM 732 C C . SER A 1 89 ? -14.300 -0.384 5.860 1.00 38.81 89 SER A C 1
ATOM 734 O O . SER A 1 89 ? -14.737 0.716 5.540 1.00 38.81 89 SER A O 1
ATOM 736 N N . PHE A 1 90 ? -14.317 -1.440 5.068 1.00 43.69 90 PHE A N 1
ATOM 737 C CA . PHE A 1 90 ? -14.853 -1.500 3.722 1.00 43.69 90 PHE A CA 1
ATOM 738 C C . PHE A 1 90 ? -16.391 -1.324 3.689 1.00 43.69 90 PHE A C 1
ATOM 740 O O . PHE A 1 90 ? -17.109 -2.039 2.995 1.00 43.69 90 PHE A O 1
ATOM 747 N N . GLY A 1 91 ? -16.943 -0.449 4.537 1.00 38.41 91 GLY A N 1
ATOM 748 C CA . GLY A 1 91 ? -18.342 -0.470 4.948 1.00 38.41 91 GLY A CA 1
ATOM 749 C C . GLY A 1 91 ? -18.666 -1.680 5.832 1.00 38.41 91 GLY A C 1
ATOM 750 O O . GLY A 1 91 ? -19.837 -1.947 6.083 1.00 38.41 91 GLY A O 1
ATOM 751 N N . LEU A 1 92 ? -17.644 -2.411 6.291 1.00 39.75 92 LEU A N 1
ATOM 752 C CA . LEU A 1 92 ? -17.725 -3.637 7.076 1.00 39.75 92 LEU A CA 1
ATOM 753 C C . LEU A 1 92 ? -16.658 -3.616 8.166 1.00 39.75 92 LEU A C 1
ATOM 755 O O . LEU A 1 92 ? -15.474 -3.556 7.835 1.00 39.75 92 LEU A O 1
ATOM 759 N N . ASN A 1 93 ? -17.076 -3.720 9.432 1.00 53.72 93 ASN A N 1
ATOM 760 C CA . ASN A 1 93 ? -16.197 -3.885 10.595 1.00 53.72 93 ASN A CA 1
ATOM 761 C C . ASN A 1 93 ? -15.102 -4.917 10.277 1.00 53.72 93 ASN A C 1
ATOM 763 O O . ASN A 1 93 ? -15.373 -6.114 10.195 1.00 53.72 93 ASN A O 1
ATOM 767 N N . THR A 1 94 ? -13.883 -4.437 10.038 1.00 58.16 94 THR A N 1
ATOM 768 C CA . THR A 1 94 ? -12.735 -5.253 9.641 1.00 58.16 94 THR A CA 1
ATOM 769 C C . THR A 1 94 ? -11.771 -5.255 10.818 1.00 58.16 94 THR A C 1
ATOM 771 O O . THR A 1 94 ? -11.381 -4.195 11.303 1.00 58.16 94 THR A O 1
ATOM 774 N N . ASN A 1 95 ? -11.432 -6.436 11.333 1.00 69.25 95 ASN A N 1
ATOM 775 C CA . ASN A 1 95 ? -10.451 -6.550 12.409 1.00 69.25 95 ASN A CA 1
ATOM 776 C C . ASN A 1 95 ? -9.022 -6.368 11.867 1.00 69.25 95 ASN A C 1
ATOM 778 O O . ASN A 1 95 ? -8.779 -6.444 10.660 1.00 69.25 95 ASN A O 1
ATOM 782 N N . PHE A 1 96 ? -8.072 -6.130 12.771 1.00 73.06 96 PHE A N 1
ATOM 783 C CA . PHE A 1 96 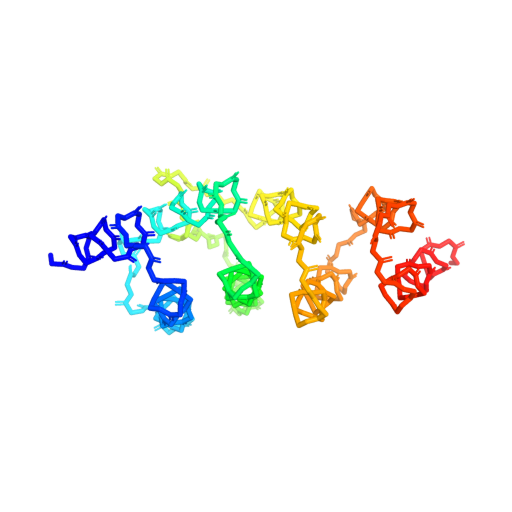? -6.670 -5.901 12.418 1.00 73.06 96 PHE A CA 1
ATOM 784 C C . PHE A 1 96 ? -6.076 -7.034 11.559 1.00 73.06 96 PHE A C 1
ATOM 786 O O . PHE A 1 96 ? -5.381 -6.755 10.587 1.00 73.06 96 PHE A O 1
ATOM 793 N N . ASP A 1 97 ? -6.419 -8.294 11.841 1.00 73.75 97 ASP A N 1
ATOM 794 C CA . ASP A 1 97 ? -5.934 -9.458 11.079 1.00 73.75 97 ASP A CA 1
ATOM 795 C C . ASP A 1 97 ? -6.393 -9.444 9.613 1.00 73.75 97 ASP A C 1
ATOM 797 O O . ASP A 1 97 ? -5.643 -9.791 8.695 1.00 73.75 97 ASP A O 1
ATOM 801 N N . SER A 1 98 ? -7.629 -9.006 9.371 1.00 75.56 98 SER A N 1
ATOM 802 C CA . SER A 1 98 ? -8.177 -8.880 8.021 1.00 75.56 98 SER A CA 1
ATOM 803 C C . SER A 1 98 ? -7.497 -7.745 7.252 1.00 75.56 98 SER A C 1
ATOM 805 O O . SER A 1 98 ? -7.145 -7.922 6.086 1.00 75.56 98 SER A O 1
ATOM 807 N N . LEU A 1 99 ? -7.244 -6.604 7.906 1.00 76.75 99 LEU A N 1
ATOM 808 C CA . LEU A 1 99 ? -6.465 -5.507 7.321 1.00 76.75 99 LEU A CA 1
ATOM 809 C C . LEU A 1 99 ? -5.046 -5.969 6.974 1.00 76.75 99 LEU A C 1
ATOM 811 O O . LEU A 1 99 ? -4.569 -5.722 5.867 1.00 76.75 99 LEU A O 1
ATOM 815 N N . LEU A 1 100 ? -4.397 -6.683 7.892 1.00 78.69 100 LEU A N 1
ATOM 816 C CA . LEU A 1 100 ? -3.062 -7.225 7.685 1.00 78.69 100 LEU A CA 1
ATOM 817 C C . LEU A 1 100 ? -3.019 -8.129 6.449 1.00 78.69 100 LEU A C 1
ATOM 819 O O . LEU A 1 100 ? -2.163 -7.954 5.589 1.00 78.69 100 LEU A O 1
ATOM 823 N N . THR A 1 101 ? -3.992 -9.032 6.318 1.00 78.75 101 THR A N 1
ATOM 824 C CA . THR A 1 101 ? -4.117 -9.935 5.164 1.00 78.75 101 THR A CA 1
ATOM 825 C C . THR A 1 101 ? -4.263 -9.168 3.846 1.00 78.75 101 THR A C 1
ATOM 827 O O . THR A 1 101 ? -3.639 -9.519 2.845 1.00 78.75 101 THR A O 1
ATOM 830 N N . ILE A 1 102 ? -5.063 -8.098 3.829 1.00 81.19 102 ILE A N 1
ATOM 831 C CA . ILE A 1 102 ? -5.256 -7.259 2.637 1.00 81.19 102 ILE A CA 1
ATOM 832 C C . ILE A 1 102 ? -3.938 -6.623 2.206 1.00 81.19 102 ILE A C 1
ATOM 834 O O . ILE A 1 102 ? -3.584 -6.706 1.028 1.00 81.19 102 ILE A O 1
ATOM 838 N N . VAL A 1 103 ? -3.213 -6.024 3.154 1.00 84.31 103 VAL A N 1
ATOM 839 C CA . VAL A 1 103 ? -1.939 -5.346 2.891 1.00 84.31 103 VAL A CA 1
ATOM 840 C C . VAL A 1 103 ? -0.873 -6.333 2.426 1.00 84.31 103 VAL A C 1
ATOM 842 O O . VAL A 1 103 ? -0.177 -6.071 1.447 1.00 84.31 103 VAL A O 1
ATOM 845 N N . ILE A 1 104 ? -0.808 -7.504 3.062 1.00 82.25 104 ILE A N 1
ATOM 846 C CA . ILE A 1 104 ? 0.062 -8.617 2.670 1.00 82.25 104 ILE A CA 1
ATOM 847 C C . ILE A 1 104 ? -0.131 -8.980 1.192 1.00 82.25 104 ILE A C 1
ATOM 849 O O . ILE A 1 104 ? 0.844 -9.105 0.453 1.00 82.25 104 ILE A O 1
ATOM 853 N N . ASN A 1 105 ? -1.382 -9.067 0.738 1.00 83.12 105 ASN A N 1
ATOM 854 C CA . ASN A 1 105 ? -1.699 -9.400 -0.650 1.00 83.12 105 ASN A CA 1
ATOM 855 C C . ASN A 1 105 ? -1.346 -8.28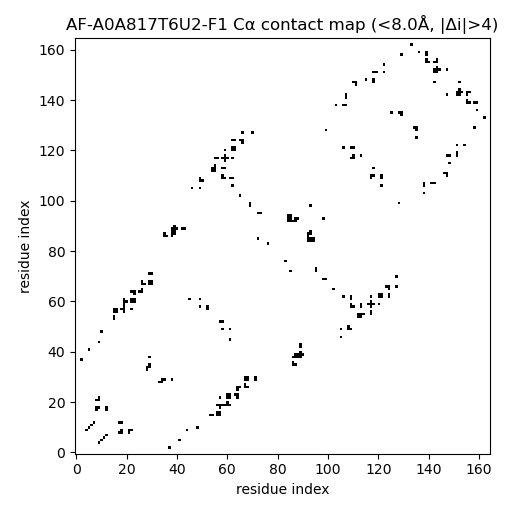3 -1.649 1.00 83.12 105 ASN A C 1
ATOM 857 O O . ASN A 1 105 ? -1.270 -8.552 -2.845 1.00 83.12 105 ASN A O 1
ATOM 861 N N . GLN A 1 106 ? -1.130 -7.044 -1.190 1.00 84.25 106 GLN A N 1
ATOM 862 C CA . GLN A 1 106 ? -0.748 -5.932 -2.066 1.00 84.25 106 GLN A CA 1
ATOM 863 C C . GLN A 1 106 ? 0.761 -5.901 -2.352 1.00 84.25 106 GLN A C 1
ATOM 865 O O . GLN A 1 106 ? 1.160 -5.485 -3.436 1.00 84.25 106 GLN A O 1
ATOM 870 N N . ILE A 1 107 ? 1.606 -6.357 -1.418 1.00 84.38 107 ILE A N 1
ATOM 871 C CA . ILE A 1 107 ? 3.077 -6.254 -1.511 1.00 84.38 107 ILE A CA 1
ATOM 872 C C . ILE A 1 107 ? 3.645 -6.853 -2.814 1.00 84.38 107 ILE A C 1
ATOM 874 O O . ILE A 1 107 ? 4.392 -6.148 -3.497 1.00 84.38 107 ILE A O 1
ATOM 878 N N . PRO A 1 108 ? 3.285 -8.089 -3.224 1.00 80.56 108 PRO A N 1
ATOM 879 C CA . PRO A 1 108 ? 3.782 -8.674 -4.472 1.00 80.56 108 PRO A CA 1
ATOM 880 C C . PRO A 1 108 ? 3.486 -7.828 -5.716 1.00 80.56 108 PRO A C 1
ATOM 882 O O . PRO A 1 108 ? 4.326 -7.697 -6.605 1.00 80.56 108 PRO A O 1
ATOM 885 N N . LEU A 1 109 ? 2.297 -7.221 -5.758 1.00 82.56 109 LEU A N 1
ATOM 886 C CA . LEU A 1 109 ? 1.820 -6.414 -6.882 1.00 82.56 109 LEU A CA 1
ATOM 887 C C . LEU A 1 109 ? 2.555 -5.070 -6.976 1.00 82.56 109 LEU A C 1
ATOM 889 O O . LEU A 1 109 ? 2.783 -4.553 -8.068 1.00 82.56 109 LEU A O 1
ATOM 893 N N . LEU A 1 110 ? 2.956 -4.512 -5.832 1.00 85.56 110 LEU A N 1
ATOM 894 C CA . LEU A 1 110 ? 3.727 -3.272 -5.778 1.00 85.56 110 LEU A CA 1
ATOM 895 C C . LEU A 1 110 ? 5.157 -3.487 -6.289 1.00 85.56 110 LEU A C 1
ATOM 897 O O . LEU A 1 110 ? 5.662 -2.655 -7.039 1.00 85.56 110 LEU A O 1
ATOM 901 N N . ILE A 1 111 ? 5.779 -4.616 -5.939 1.00 78.56 111 ILE A N 1
ATOM 902 C CA . ILE A 1 111 ? 7.176 -4.912 -6.284 1.00 78.56 111 ILE A CA 1
ATOM 903 C C . ILE A 1 111 ? 7.342 -5.375 -7.736 1.00 78.56 111 ILE A C 1
ATOM 905 O O . ILE A 1 111 ? 8.331 -5.008 -8.358 1.00 78.56 111 ILE A O 1
ATOM 909 N N . GLY A 1 112 ? 6.394 -6.140 -8.294 1.00 67.62 112 GLY A N 1
ATOM 910 C CA . GLY A 1 112 ? 6.566 -6.843 -9.579 1.00 67.62 112 GLY A CA 1
ATOM 911 C C . GLY A 1 112 ? 7.082 -6.002 -10.761 1.00 67.62 112 GLY A C 1
ATOM 912 O O . GLY A 1 112 ? 7.895 -6.496 -11.534 1.00 67.62 112 GLY A O 1
ATOM 913 N N . ASP A 1 113 ? 6.679 -4.731 -10.857 1.00 65.56 113 ASP A N 1
ATOM 914 C CA . ASP A 1 113 ? 7.232 -3.748 -11.815 1.00 65.56 113 ASP A CA 1
ATOM 915 C C . ASP A 1 113 ? 7.678 -2.445 -11.119 1.00 65.56 113 ASP A C 1
ATOM 917 O O . ASP A 1 113 ? 7.712 -1.375 -11.728 1.00 65.56 113 ASP A O 1
ATOM 921 N N . GLY A 1 114 ? 7.955 -2.518 -9.815 1.00 69.06 114 GLY A N 1
ATOM 922 C CA . GLY A 1 114 ? 8.455 -1.398 -9.026 1.00 69.06 114 GLY A CA 1
ATOM 923 C C . GLY A 1 114 ? 9.957 -1.187 -9.226 1.00 69.06 114 GLY A C 1
ATOM 924 O O . GLY A 1 114 ? 10.721 -2.119 -9.464 1.00 69.06 114 GLY A O 1
ATOM 925 N N . GLY A 1 115 ? 10.390 0.060 -9.117 1.00 80.81 115 GLY A N 1
ATOM 926 C CA . GLY A 1 115 ? 11.779 0.460 -9.001 1.00 80.81 115 GLY A CA 1
ATOM 927 C C . GLY A 1 115 ? 12.260 0.399 -7.553 1.00 80.81 115 GLY A C 1
ATOM 928 O O . GLY A 1 115 ? 11.527 0.081 -6.614 1.00 80.81 115 GLY A O 1
ATOM 929 N N . HIS A 1 116 ? 13.532 0.740 -7.368 1.00 81.38 116 HIS A N 1
ATOM 930 C CA . HIS A 1 116 ? 14.234 0.608 -6.091 1.00 81.38 116 HIS A CA 1
ATOM 931 C C . HIS A 1 116 ? 13.562 1.350 -4.917 1.00 81.38 116 HIS A C 1
ATOM 933 O O . HIS A 1 116 ? 13.576 0.873 -3.785 1.00 81.38 116 HIS A O 1
ATOM 939 N N . GLU A 1 117 ? 12.938 2.506 -5.158 1.00 83.56 117 GLU A N 1
ATOM 940 C CA . GLU A 1 117 ? 12.251 3.248 -4.091 1.00 83.56 117 GLU A CA 1
ATOM 941 C C . GLU A 1 117 ? 10.988 2.523 -3.605 1.00 83.56 117 GLU A C 1
ATOM 943 O O . GLU A 1 117 ? 10.763 2.422 -2.396 1.00 83.56 117 GLU A O 1
ATOM 948 N N . THR A 1 118 ? 10.204 1.952 -4.526 1.00 87.44 118 THR A N 1
ATOM 949 C CA . THR A 1 118 ? 9.035 1.122 -4.197 1.00 87.44 118 THR A CA 1
ATOM 950 C C . THR A 1 118 ? 9.447 -0.104 -3.394 1.00 87.44 118 THR A C 1
ATOM 952 O O . THR A 1 118 ? 8.811 -0.440 -2.393 1.00 87.44 118 THR A O 1
ATOM 955 N N . GLU A 1 119 ? 10.548 -0.736 -3.791 1.00 83.69 119 GLU A N 1
ATOM 956 C CA . GLU A 1 119 ? 11.143 -1.856 -3.071 1.00 83.69 119 GLU A CA 1
ATOM 957 C C . GLU A 1 119 ? 11.490 -1.495 -1.616 1.00 83.69 119 GLU A C 1
ATOM 959 O O . GLU A 1 119 ? 11.107 -2.218 -0.693 1.00 83.69 119 GLU A O 1
ATOM 964 N N . ILE A 1 120 ? 12.134 -0.346 -1.382 1.00 83.00 120 ILE A N 1
ATOM 965 C CA . ILE A 1 120 ? 12.462 0.141 -0.031 1.00 83.00 120 ILE A CA 1
ATOM 966 C C . ILE A 1 120 ? 11.199 0.369 0.811 1.00 83.00 120 ILE A C 1
ATOM 968 O O . ILE A 1 120 ? 11.171 0.010 1.992 1.00 83.00 120 ILE A O 1
ATOM 972 N N . GLN A 1 121 ? 10.147 0.964 0.241 1.00 84.56 121 GLN A N 1
ATOM 973 C CA . GLN A 1 121 ? 8.898 1.183 0.979 1.00 84.56 121 GLN A CA 1
ATOM 974 C C . GLN A 1 121 ? 8.203 -0.138 1.318 1.00 84.56 121 GLN A C 1
ATOM 976 O O . GLN A 1 121 ? 7.733 -0.320 2.442 1.00 84.56 121 GLN A O 1
ATOM 981 N N . CYS A 1 122 ? 8.197 -1.093 0.386 1.00 85.50 122 CYS A N 1
ATOM 982 C CA . CYS A 1 122 ? 7.671 -2.428 0.645 1.00 85.50 122 CYS A CA 1
ATOM 983 C C . CYS A 1 122 ? 8.474 -3.145 1.737 1.00 85.50 122 CYS A C 1
ATOM 985 O O . CYS A 1 122 ? 7.882 -3.795 2.594 1.00 85.50 122 CYS A O 1
ATOM 987 N N . LEU A 1 123 ? 9.800 -2.978 1.781 1.00 81.38 123 LEU A N 1
ATOM 988 C CA . LEU A 1 123 ? 10.628 -3.523 2.860 1.00 81.38 123 LEU A CA 1
ATOM 989 C C . LEU A 1 123 ? 10.241 -2.976 4.230 1.00 81.38 123 LEU A C 1
ATOM 991 O O . LEU A 1 123 ? 10.086 -3.757 5.162 1.00 81.38 123 LEU A O 1
ATOM 995 N N . ARG A 1 124 ? 10.011 -1.666 4.358 1.00 82.50 124 ARG A N 1
ATOM 996 C CA . ARG A 1 124 ? 9.533 -1.073 5.622 1.00 82.50 124 ARG A CA 1
ATOM 997 C C . ARG A 1 124 ? 8.190 -1.657 6.053 1.00 82.50 124 ARG A C 1
ATOM 999 O O . ARG A 1 124 ? 7.964 -1.891 7.239 1.00 82.50 124 ARG A O 1
ATOM 1006 N N . LEU A 1 125 ? 7.309 -1.913 5.087 1.00 84.44 125 LEU A N 1
ATOM 1007 C CA . LEU A 1 125 ? 6.017 -2.550 5.320 1.00 84.44 125 LEU A CA 1
ATOM 1008 C C . LEU A 1 125 ? 6.184 -3.985 5.841 1.00 84.44 125 LEU A C 1
ATOM 1010 O O . LEU A 1 125 ? 5.562 -4.354 6.832 1.00 84.44 125 LEU A O 1
ATOM 1014 N N . ILE A 1 126 ? 7.072 -4.766 5.224 1.00 80.06 126 ILE A N 1
ATOM 1015 C CA . ILE A 1 126 ? 7.398 -6.140 5.633 1.00 80.06 126 ILE A CA 1
ATOM 1016 C C . ILE A 1 126 ? 8.027 -6.166 7.031 1.00 80.06 126 ILE A C 1
ATOM 1018 O O . ILE A 1 126 ? 7.596 -6.948 7.876 1.00 80.06 126 ILE A O 1
ATOM 1022 N N . GLU A 1 127 ? 8.997 -5.288 7.300 1.00 78.19 127 GLU A N 1
ATOM 1023 C CA . GLU A 1 127 ? 9.647 -5.151 8.610 1.00 78.19 127 GLU A CA 1
ATOM 1024 C C . GLU A 1 127 ? 8.622 -4.831 9.707 1.00 78.19 127 GLU A C 1
ATOM 1026 O O . GLU A 1 127 ? 8.643 -5.426 10.788 1.00 78.19 127 GLU A O 1
ATOM 1031 N N . PHE A 1 128 ? 7.682 -3.925 9.422 1.00 78.81 128 PHE A N 1
ATOM 1032 C CA . PHE A 1 128 ? 6.603 -3.594 10.346 1.00 78.81 128 PHE A CA 1
ATOM 1033 C C . PHE A 1 128 ? 5.695 -4.796 10.632 1.00 78.81 128 PHE A C 1
ATOM 1035 O O . PHE A 1 128 ? 5.396 -5.076 11.794 1.00 78.81 128 PHE A O 1
ATOM 1042 N N . ILE A 1 129 ? 5.287 -5.526 9.588 1.00 77.44 129 ILE A N 1
ATOM 1043 C CA . ILE A 1 129 ? 4.441 -6.720 9.709 1.00 77.44 129 ILE A CA 1
ATOM 1044 C C . ILE A 1 129 ? 5.156 -7.810 10.522 1.00 77.44 129 ILE A C 1
ATOM 1046 O O . ILE A 1 129 ? 4.537 -8.427 11.388 1.00 77.44 129 ILE A O 1
ATOM 1050 N N . GLY A 1 130 ? 6.454 -8.025 10.299 1.00 68.50 130 GLY A N 1
ATOM 1051 C CA . GLY A 1 130 ? 7.203 -9.120 10.926 1.00 68.50 130 GLY A CA 1
ATOM 1052 C C . GLY A 1 130 ? 7.467 -8.933 12.403 1.00 68.50 130 GLY A C 1
ATOM 1053 O O . GLY A 1 130 ? 7.435 -9.894 13.162 1.00 68.50 130 GLY A O 1
ATOM 1054 N N . ASN A 1 131 ? 7.578 -7.686 12.849 1.00 65.00 131 ASN A N 1
ATOM 1055 C CA . ASN A 1 131 ? 7.607 -7.374 14.274 1.00 65.00 131 ASN A CA 1
ATOM 1056 C C . ASN A 1 131 ? 6.261 -7.642 14.982 1.00 65.00 131 ASN A C 1
ATOM 1058 O O . ASN A 1 131 ? 6.177 -7.499 16.203 1.00 65.00 131 ASN A O 1
ATOM 1062 N N . LYS A 1 132 ? 5.194 -7.968 14.236 1.00 62.03 132 LYS A N 1
ATOM 1063 C CA . LYS A 1 132 ? 3.821 -8.093 14.748 1.00 62.03 132 LYS A CA 1
ATOM 1064 C C . LYS A 1 132 ? 3.152 -9.442 14.459 1.00 62.03 132 LYS A C 1
ATOM 1066 O O . LYS A 1 132 ? 2.217 -9.773 15.183 1.00 62.03 132 LYS A O 1
ATOM 1071 N N . ASN A 1 133 ? 3.574 -10.209 13.446 1.00 62.56 133 ASN A N 1
ATOM 1072 C CA . ASN A 1 133 ? 2.906 -11.455 13.046 1.00 62.56 133 ASN A CA 1
ATOM 1073 C C . ASN A 1 133 ? 3.854 -12.465 12.352 1.00 62.56 133 ASN A C 1
ATOM 1075 O O . ASN A 1 133 ? 4.628 -12.095 11.473 1.00 62.56 133 ASN A O 1
ATOM 1079 N N . ASN A 1 134 ? 3.716 -13.758 12.677 1.00 58.09 134 ASN A N 1
ATOM 1080 C CA . ASN A 1 134 ? 4.459 -14.877 12.072 1.00 58.09 134 ASN A CA 1
ATOM 1081 C C . ASN A 1 134 ? 3.959 -15.284 10.665 1.00 58.09 134 ASN A C 1
ATOM 1083 O O . ASN A 1 134 ? 4.532 -16.171 10.043 1.00 58.09 134 ASN A O 1
ATOM 1087 N N . GLN A 1 135 ? 2.903 -14.663 10.128 1.00 59.31 135 GLN A N 1
ATOM 1088 C CA . GLN A 1 135 ? 2.312 -15.008 8.818 1.00 59.31 135 GLN A CA 1
ATOM 1089 C C . GLN A 1 135 ? 3.118 -14.543 7.586 1.00 59.31 135 GLN A C 1
ATOM 1091 O O . GLN A 1 135 ? 2.611 -14.556 6.463 1.00 59.31 135 GLN A O 1
ATOM 1096 N N . LEU A 1 136 ? 4.375 -14.142 7.769 1.00 64.69 136 LEU A N 1
ATOM 1097 C CA . LEU A 1 136 ? 5.216 -13.608 6.701 1.00 64.69 136 LEU A CA 1
ATOM 1098 C C . LEU A 1 136 ? 5.853 -14.656 5.788 1.00 64.69 136 LEU A C 1
ATOM 1100 O O . LEU A 1 136 ? 6.304 -14.270 4.713 1.00 64.69 136 LEU A O 1
ATOM 1104 N N . GLU A 1 137 ? 5.881 -15.940 6.162 1.00 65.19 137 GLU A N 1
ATOM 1105 C CA . GLU A 1 137 ? 6.616 -16.973 5.408 1.00 65.19 137 GLU A CA 1
ATOM 1106 C C . GLU A 1 137 ? 6.295 -16.945 3.909 1.00 65.19 137 GLU A C 1
ATOM 1108 O O . GLU A 1 137 ? 7.205 -16.873 3.093 1.00 65.19 137 GLU A O 1
ATOM 1113 N N . LYS A 1 138 ? 5.013 -16.860 3.533 1.00 62.97 138 LYS A N 1
ATOM 1114 C CA . LYS A 1 138 ? 4.596 -16.845 2.119 1.00 62.97 138 LYS A CA 1
ATOM 1115 C C . LYS A 1 138 ? 5.052 -15.603 1.347 1.00 62.97 138 LYS A C 1
ATOM 1117 O O . LYS A 1 138 ? 5.344 -15.702 0.159 1.00 62.97 138 LYS A O 1
ATOM 1122 N N . ILE A 1 139 ? 5.097 -14.433 1.992 1.00 66.12 139 ILE A N 1
ATOM 1123 C CA . ILE A 1 139 ? 5.592 -13.204 1.349 1.00 66.12 139 ILE A CA 1
ATOM 1124 C C . ILE A 1 139 ? 7.107 -13.257 1.248 1.00 66.12 139 ILE A C 1
ATOM 1126 O O . ILE A 1 139 ? 7.666 -12.929 0.211 1.00 66.12 139 ILE A O 1
ATOM 1130 N N . LEU A 1 140 ? 7.782 -13.676 2.314 1.00 67.50 140 LEU A N 1
ATOM 1131 C CA . LEU A 1 140 ? 9.232 -13.768 2.319 1.00 67.50 140 LEU A CA 1
ATOM 1132 C C . LEU A 1 140 ? 9.710 -14.793 1.284 1.00 67.50 140 LEU A C 1
ATOM 1134 O O . LEU A 1 140 ? 10.635 -14.503 0.535 1.00 67.50 140 LEU A O 1
ATOM 1138 N N . GLU A 1 141 ? 9.029 -15.931 1.149 1.00 64.56 141 GLU A N 1
ATOM 1139 C CA . GLU A 1 141 ? 9.276 -16.906 0.081 1.00 64.56 141 GLU A CA 1
ATOM 1140 C C . GLU A 1 141 ? 9.065 -16.316 -1.322 1.00 64.56 141 GLU A C 1
ATOM 1142 O O . GLU A 1 141 ? 9.882 -16.567 -2.210 1.00 64.56 141 GLU A O 1
ATOM 1147 N N . PHE A 1 142 ? 8.021 -15.503 -1.528 1.00 65.50 142 PHE A N 1
ATOM 1148 C CA . PHE A 1 142 ? 7.806 -14.774 -2.786 1.00 65.50 142 PHE A CA 1
ATOM 1149 C C . PHE A 1 142 ? 8.982 -13.828 -3.092 1.00 65.50 142 PHE A C 1
ATOM 1151 O O . PHE A 1 142 ? 9.577 -13.881 -4.167 1.00 65.50 142 PHE A O 1
ATOM 1158 N N . LEU A 1 143 ? 9.398 -13.024 -2.112 1.00 67.81 143 LEU A N 1
ATOM 1159 C CA . LEU A 1 143 ? 10.479 -12.044 -2.264 1.00 67.81 143 LEU A CA 1
ATOM 1160 C C . LEU A 1 143 ? 11.845 -12.685 -2.534 1.00 67.81 143 LEU A C 1
ATOM 1162 O O . LEU A 1 143 ? 12.679 -12.096 -3.222 1.00 67.81 143 LEU A O 1
ATOM 1166 N N . VAL A 1 144 ? 12.087 -13.883 -1.994 1.00 66.00 144 VAL A N 1
ATOM 1167 C CA . VAL A 1 144 ? 13.345 -14.620 -2.182 1.00 66.00 144 VAL A CA 1
ATOM 1168 C C . VAL A 1 144 ? 13.456 -15.229 -3.581 1.00 66.00 144 VAL A C 1
ATOM 1170 O O . VAL A 1 144 ? 14.573 -15.338 -4.100 1.00 66.00 144 VAL A O 1
ATOM 1173 N N . ASN A 1 145 ? 12.329 -15.604 -4.190 1.00 61.44 145 ASN A N 1
ATOM 1174 C CA . ASN A 1 145 ? 12.302 -16.368 -5.436 1.00 61.44 145 ASN A CA 1
ATOM 1175 C C . ASN A 1 145 ? 12.072 -15.513 -6.697 1.00 61.44 145 ASN A C 1
ATOM 1177 O O . ASN A 1 145 ? 12.574 -15.890 -7.756 1.00 61.44 145 ASN A O 1
ATOM 1181 N N . ASP A 1 146 ? 11.405 -14.357 -6.598 1.00 60.69 146 ASP A N 1
ATOM 1182 C CA . ASP A 1 146 ? 11.018 -13.549 -7.768 1.00 60.69 146 ASP A CA 1
ATOM 1183 C C . ASP A 1 146 ? 11.950 -12.359 -8.075 1.00 60.69 146 ASP A C 1
ATOM 1185 O O . ASP A 1 146 ? 12.941 -12.115 -7.384 1.00 60.69 146 ASP A O 1
ATOM 1189 N N . GLY A 1 147 ? 11.679 -11.643 -9.176 1.00 57.75 147 GLY A N 1
ATOM 1190 C CA . GLY A 1 147 ? 12.482 -10.584 -9.821 1.00 57.75 147 GLY A CA 1
ATOM 1191 C C . GLY A 1 147 ? 12.863 -9.342 -8.995 1.00 57.75 147 GLY A C 1
ATOM 1192 O O . GLY A 1 147 ? 13.252 -8.338 -9.579 1.00 57.75 147 GLY A O 1
ATOM 1193 N N . CYS A 1 148 ? 12.800 -9.412 -7.668 1.00 69.00 148 CYS A N 1
ATOM 1194 C CA . CYS A 1 148 ? 13.205 -8.363 -6.738 1.00 69.00 148 CYS A CA 1
ATOM 1195 C C . CYS A 1 148 ? 14.727 -8.151 -6.729 1.00 69.00 148 CYS A C 1
ATOM 1197 O O . CYS A 1 148 ? 15.508 -9.073 -7.031 1.00 69.00 148 CYS A O 1
ATOM 1199 N N . SER A 1 149 ? 15.156 -6.967 -6.291 1.00 69.62 149 SER A N 1
ATOM 1200 C CA . SER A 1 149 ? 16.566 -6.675 -6.039 1.00 69.62 149 SER A CA 1
ATOM 1201 C C . SER A 1 149 ? 17.197 -7.617 -5.007 1.00 69.62 149 SER A C 1
ATOM 1203 O O . SER A 1 149 ? 16.537 -8.230 -4.161 1.00 69.62 149 SER A O 1
ATOM 1205 N N . ASN A 1 150 ? 18.526 -7.733 -5.071 1.00 70.25 150 ASN A N 1
ATOM 1206 C CA . ASN A 1 150 ? 19.290 -8.548 -4.124 1.00 70.25 150 ASN A CA 1
ATOM 1207 C C . ASN A 1 150 ? 19.121 -8.065 -2.677 1.00 70.25 150 ASN A C 1
ATOM 1209 O O . ASN A 1 150 ? 19.108 -8.894 -1.775 1.00 70.25 150 ASN A O 1
ATOM 1213 N N . GLU A 1 151 ? 18.934 -6.760 -2.461 1.00 69.38 151 GLU A N 1
ATOM 1214 C CA . GLU A 1 151 ? 18.698 -6.190 -1.132 1.00 69.38 151 GLU A CA 1
ATOM 1215 C C . GLU A 1 151 ? 17.375 -6.691 -0.532 1.00 69.38 151 GLU A C 1
ATOM 1217 O O . GLU A 1 151 ? 17.344 -7.122 0.623 1.00 69.38 151 GLU A O 1
ATOM 1222 N N . ILE A 1 152 ? 16.302 -6.735 -1.336 1.00 70.00 152 ILE A N 1
ATOM 1223 C CA . ILE A 1 152 ? 15.032 -7.338 -0.915 1.00 70.00 152 ILE A CA 1
ATOM 1224 C C . ILE A 1 152 ? 15.214 -8.813 -0.571 1.00 70.00 152 ILE A C 1
ATOM 1226 O O . ILE A 1 152 ? 14.759 -9.268 0.480 1.00 70.00 152 ILE A O 1
ATOM 1230 N N . LYS A 1 153 ? 15.888 -9.562 -1.447 1.00 72.69 153 LYS A N 1
ATOM 1231 C CA . LYS A 1 153 ? 16.118 -11.000 -1.261 1.00 72.69 153 LYS A CA 1
ATOM 1232 C C . LYS A 1 153 ? 16.908 -11.287 0.010 1.00 72.69 153 LYS A C 1
ATOM 1234 O O . LYS A 1 153 ? 16.583 -12.227 0.730 1.00 72.69 153 LYS A O 1
ATOM 1239 N N . GLU A 1 154 ? 17.943 -10.501 0.292 1.00 72.62 154 GLU A N 1
ATOM 1240 C CA . GLU A 1 154 ? 18.765 -10.654 1.493 1.00 72.62 154 GLU A CA 1
ATOM 1241 C C . GLU A 1 154 ? 17.980 -10.350 2.766 1.00 72.62 154 GLU A C 1
ATOM 1243 O O . GLU A 1 154 ? 18.004 -11.165 3.690 1.00 72.62 154 GLU A O 1
ATOM 1248 N N . LYS A 1 155 ? 17.220 -9.250 2.803 1.00 69.44 155 LYS A N 1
ATOM 1249 C CA . LYS A 1 155 ? 16.350 -8.953 3.949 1.00 69.44 155 LYS A CA 1
ATOM 1250 C C . LYS A 1 155 ? 15.277 -10.017 4.144 1.00 69.44 155 LYS A C 1
ATOM 1252 O O . LYS A 1 155 ? 15.062 -10.464 5.268 1.00 69.44 155 LYS A O 1
ATOM 1257 N N . ALA A 1 156 ? 14.647 -10.480 3.067 1.00 68.69 156 ALA A N 1
ATOM 1258 C CA . ALA A 1 156 ? 13.634 -11.524 3.154 1.00 68.69 156 ALA A CA 1
ATOM 1259 C C . ALA A 1 156 ? 14.205 -1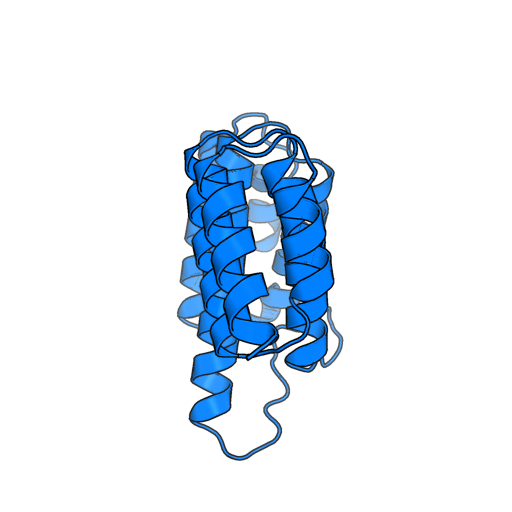2.838 3.725 1.00 68.69 156 ALA A C 1
ATOM 1261 O O . ALA A 1 156 ? 13.581 -13.465 4.582 1.00 68.69 156 ALA A O 1
ATOM 1262 N N . ARG A 1 157 ? 15.432 -13.214 3.329 1.00 70.50 157 ARG A N 1
ATOM 1263 C CA . ARG A 1 157 ? 16.157 -14.358 3.912 1.00 70.50 157 ARG A CA 1
ATOM 1264 C C . ARG A 1 157 ? 16.480 -14.159 5.389 1.00 70.50 157 ARG A C 1
ATOM 1266 O O . ARG A 1 157 ? 16.342 -15.112 6.147 1.00 70.50 157 ARG A O 1
ATOM 1273 N N . GLN A 1 158 ? 16.894 -12.958 5.801 1.00 71.12 158 GLN A N 1
ATOM 1274 C CA . GLN A 1 158 ? 17.169 -12.661 7.212 1.00 71.12 158 GLN A CA 1
ATOM 1275 C C . GLN A 1 158 ? 15.916 -12.864 8.071 1.00 71.12 158 GLN A C 1
ATOM 1277 O O . GLN A 1 158 ? 15.981 -13.554 9.085 1.00 71.12 158 GLN A O 1
ATOM 1282 N N . PHE A 1 159 ? 14.763 -12.359 7.626 1.00 65.94 159 PHE A N 1
ATOM 1283 C CA . PHE A 1 159 ? 13.494 -12.572 8.324 1.00 65.94 159 PHE A CA 1
ATOM 1284 C C . PHE A 1 159 ? 13.101 -14.050 8.416 1.00 65.94 159 PHE A C 1
ATOM 1286 O O . PHE A 1 159 ? 12.717 -14.494 9.494 1.00 65.94 159 PHE A O 1
ATOM 1293 N N . LEU A 1 160 ? 13.263 -14.825 7.335 1.00 63.78 160 LEU A N 1
ATOM 1294 C CA . LEU A 1 160 ? 13.021 -16.273 7.367 1.00 63.78 160 LEU A CA 1
ATOM 1295 C C . LEU A 1 160 ? 13.977 -16.991 8.325 1.00 63.78 160 LEU A C 1
ATOM 1297 O O . LEU A 1 160 ? 13.549 -17.855 9.077 1.00 63.78 160 LEU A O 1
ATOM 1301 N N . SER A 1 161 ? 15.264 -16.634 8.344 1.00 63.06 161 SER A N 1
ATOM 1302 C CA . SER A 1 161 ? 16.229 -17.284 9.243 1.00 63.06 161 SER A CA 1
ATOM 1303 C C . SER A 1 161 ? 15.927 -17.045 10.724 1.00 63.06 161 SER A C 1
ATOM 1305 O O . SER A 1 161 ? 16.160 -17.935 11.528 1.00 63.06 161 SER A O 1
ATOM 1307 N N . ILE A 1 162 ? 15.346 -15.890 11.071 1.00 55.06 162 ILE A N 1
ATOM 1308 C CA . ILE A 1 162 ? 14.953 -15.558 12.449 1.00 55.06 162 ILE A CA 1
ATOM 1309 C C . ILE A 1 162 ? 13.703 -16.345 12.885 1.00 55.06 162 ILE A C 1
ATOM 1311 O O . ILE A 1 162 ? 13.529 -16.583 14.073 1.00 55.06 162 ILE A O 1
ATOM 1315 N N . SER A 1 163 ? 12.835 -16.772 11.959 1.00 47.72 163 SER A N 1
ATOM 1316 C CA . SER A 1 163 ? 11.625 -17.543 12.294 1.00 47.72 163 SER A CA 1
ATOM 1317 C C . SER A 1 163 ? 11.852 -19.043 12.536 1.00 47.72 163 SER A C 1
ATOM 1319 O O . SER A 1 163 ? 10.928 -19.711 12.995 1.00 47.72 163 SER A O 1
ATOM 1321 N N . TYR A 1 164 ? 13.042 -19.575 12.225 1.00 42.53 164 TYR A N 1
ATOM 1322 C CA . TYR A 1 164 ? 13.389 -20.996 12.403 1.00 42.53 164 TYR A CA 1
ATOM 1323 C C . TYR A 1 164 ? 14.273 -21.288 13.633 1.00 42.53 164 TYR A C 1
ATOM 1325 O O . TYR A 1 164 ? 14.586 -22.459 13.863 1.00 42.53 164 TYR A O 1
ATOM 1333 N N . ASP A 1 165 ? 14.630 -20.265 14.416 1.00 39.00 165 ASP A N 1
ATOM 1334 C CA . ASP A 1 165 ? 15.326 -20.374 15.712 1.00 39.00 165 ASP A CA 1
ATOM 1335 C C . ASP A 1 165 ? 14.348 -20.201 16.892 1.00 39.00 165 ASP A C 1
ATOM 1337 O O . ASP A 1 165 ? 14.509 -20.923 17.907 1.00 39.00 165 ASP A O 1
#

Nearest PDB structures (foldseek):
  3sl9-assembly4_G  TM=4.163E-01  e=7.119E-01  Homo sapiens
  8fit-assembly2_C  TM=3.600E-01  e=5.351E-01  synthetic construct
  3sla-assembly5_E  TM=3.826E-01  e=1.146E+00  Homo sapiens
  7zrb-assembly2_B  TM=3.169E-01  e=2.127E+00  Homo sapiens

Solvent-accessible surface area (backbone atoms only — not comparable to full-atom values): 9140 Å² total; per-residue (Å²): 110,69,67,59,50,44,58,50,43,61,74,68,46,94,47,50,68,60,28,17,52,48,42,43,51,52,29,53,37,54,60,69,63,74,48,56,96,44,35,25,59,52,53,54,48,50,55,52,40,54,78,64,61,87,50,40,62,35,32,25,24,48,32,44,26,53,39,39,52,52,50,44,54,48,61,52,57,77,73,42,104,55,91,73,73,39,65,67,16,79,86,43,85,40,53,70,70,58,54,50,54,55,53,60,67,43,48,65,56,37,45,76,76,34,48,73,67,21,45,54,34,41,48,54,37,50,55,56,47,56,80,75,44,86,82,46,60,69,56,32,54,48,41,55,73,48,98,58,56,70,69,54,24,51,53,26,48,52,57,55,58,63,75,78,112